Protein AF-A0A804RR37-F1 (afdb_monomer)

Sequence (88 aa):
MDDDGFILDNWPDFNFDDYSVSNLRAEVALRQDDENITLCLRAGKHALLIPLITDLPHNTDPLDIIVMPTGSPGLDAIEYPQFDAPEP

Nearest PDB structures (foldseek):
  3sdl-assembly1_C  TM=5.844E-01  e=8.967E+00  Homo sapiens

Structure (mmCIF, N/CA/C/O backbone):
data_AF-A0A804RR37-F1
#
_entry.id   AF-A0A804RR37-F1
#
loop_
_atom_site.group_PDB
_atom_site.id
_atom_site.type_symbol
_atom_site.label_atom_id
_atom_site.label_alt_id
_atom_site.label_comp_id
_atom_site.label_asym_id
_atom_site.label_entity_id
_atom_site.label_seq_id
_atom_site.pdbx_PDB_ins_code
_atom_site.Cartn_x
_atom_site.Cartn_y
_atom_site.Cartn_z
_atom_site.occupancy
_atom_site.B_iso_or_equiv
_atom_site.auth_seq_id
_atom_site.auth_comp_id
_atom_site.auth_asym_id
_atom_site.auth_atom_id
_atom_site.pdbx_PDB_model_num
AT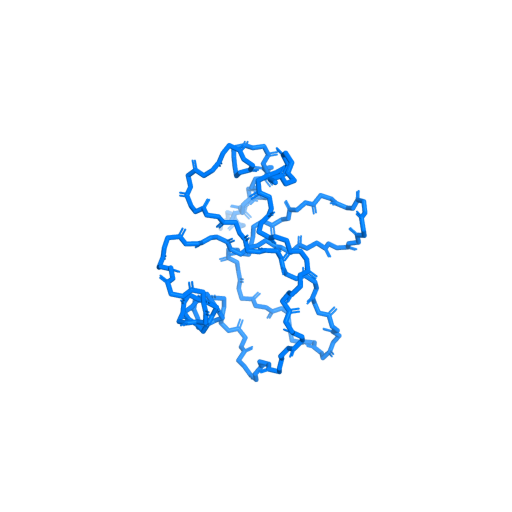OM 1 N N . MET A 1 1 ? -11.073 -2.187 -17.595 1.00 37.34 1 MET A N 1
ATOM 2 C CA . MET A 1 1 ? -10.740 -0.967 -16.850 1.00 37.34 1 MET A CA 1
ATOM 3 C C . MET A 1 1 ? -11.894 -0.792 -15.897 1.00 37.34 1 MET A C 1
ATOM 5 O O . MET A 1 1 ? -12.970 -0.427 -16.355 1.00 37.34 1 MET A O 1
ATOM 9 N N . ASP A 1 2 ? -11.740 -1.227 -14.656 1.00 46.75 2 ASP A N 1
ATOM 10 C CA . ASP A 1 2 ? -12.693 -0.872 -13.612 1.00 46.75 2 ASP A CA 1
ATOM 11 C C . ASP A 1 2 ? -12.532 0.643 -13.397 1.00 46.75 2 ASP A C 1
ATOM 13 O O . ASP A 1 2 ? -11.415 1.146 -13.265 1.00 46.75 2 ASP A O 1
ATOM 17 N N . ASP A 1 3 ? -13.632 1.376 -13.566 1.00 48.41 3 ASP A N 1
ATOM 18 C CA . ASP A 1 3 ? -13.685 2.836 -13.778 1.00 48.41 3 ASP A CA 1
ATOM 19 C C . ASP A 1 3 ? -13.243 3.651 -12.550 1.00 48.41 3 ASP A C 1
ATOM 21 O O . ASP A 1 3 ? -13.048 4.858 -12.631 1.00 48.41 3 ASP A O 1
ATOM 25 N N . ASP A 1 4 ? -13.018 2.992 -11.417 1.00 51.84 4 ASP A N 1
ATOM 26 C CA . ASP A 1 4 ? -12.689 3.651 -10.157 1.00 51.84 4 ASP A CA 1
ATOM 27 C C . ASP A 1 4 ? -11.192 3.995 -10.011 1.00 51.84 4 ASP A C 1
ATOM 29 O O . ASP A 1 4 ? -10.773 4.550 -8.997 1.00 51.84 4 ASP A O 1
ATOM 33 N N . GLY A 1 5 ? -10.351 3.665 -11.000 1.00 46.22 5 GLY A N 1
ATOM 34 C CA . GLY A 1 5 ? -8.915 3.982 -10.970 1.00 46.22 5 GLY A CA 1
ATOM 35 C C . GLY A 1 5 ? -8.122 3.250 -9.878 1.00 46.22 5 GLY A C 1
ATOM 36 O O . GLY A 1 5 ? -6.917 3.467 -9.746 1.00 46.22 5 GLY A O 1
ATOM 37 N N . PHE A 1 6 ? -8.768 2.362 -9.121 1.00 46.84 6 PHE A N 1
ATOM 38 C CA . PHE A 1 6 ? -8.107 1.443 -8.211 1.00 46.84 6 PHE A CA 1
ATOM 39 C C . PHE A 1 6 ? -7.470 0.328 -9.038 1.00 46.84 6 PHE A C 1
ATOM 41 O O . PHE A 1 6 ? -8.137 -0.353 -9.819 1.00 46.84 6 PHE A O 1
ATOM 48 N N . ILE A 1 7 ? -6.154 0.164 -8.907 1.00 53.03 7 ILE A N 1
ATOM 49 C CA . ILE A 1 7 ? -5.454 -0.988 -9.472 1.00 53.03 7 ILE A CA 1
ATOM 50 C C . ILE A 1 7 ? -6.111 -2.216 -8.832 1.00 53.03 7 ILE A C 1
ATOM 52 O O . ILE A 1 7 ? -6.071 -2.342 -7.611 1.00 53.03 7 ILE A O 1
ATOM 56 N N . LEU A 1 8 ? -6.787 -3.028 -9.658 1.00 51.12 8 LEU A N 1
ATOM 57 C CA . LEU A 1 8 ? -7.632 -4.163 -9.272 1.00 51.12 8 LEU A CA 1
ATOM 58 C C . LEU A 1 8 ? -7.139 -4.867 -8.002 1.00 51.12 8 LEU A C 1
ATOM 60 O O . LEU A 1 8 ? -5.963 -5.221 -7.910 1.00 51.12 8 LEU A O 1
ATOM 64 N N . ASP A 1 9 ? -8.089 -5.158 -7.111 1.00 55.91 9 ASP A N 1
ATOM 65 C CA . ASP A 1 9 ? -8.031 -5.836 -5.806 1.00 55.91 9 ASP A CA 1
ATOM 66 C C . ASP A 1 9 ? -7.370 -7.241 -5.778 1.00 55.91 9 ASP A C 1
ATOM 68 O O . ASP A 1 9 ? -7.689 -8.069 -4.928 1.00 55.91 9 ASP A O 1
ATOM 72 N N . ASN A 1 10 ? -6.465 -7.569 -6.702 1.00 56.66 10 ASN A N 1
ATOM 73 C CA . ASN A 1 10 ? -5.772 -8.855 -6.782 1.00 56.66 10 ASN A CA 1
ATOM 74 C C . ASN A 1 10 ? -4.327 -8.772 -6.270 1.00 56.66 10 ASN A C 1
ATOM 76 O O . ASN A 1 10 ? -3.448 -9.509 -6.725 1.00 56.66 10 ASN A O 1
ATOM 80 N N . TRP A 1 11 ? -4.044 -7.862 -5.345 1.00 68.25 11 TRP A N 1
ATOM 81 C CA . TRP A 1 11 ? -2.735 -7.852 -4.715 1.00 68.25 11 TRP A CA 1
ATOM 82 C C . TRP A 1 11 ? -2.646 -8.987 -3.686 1.00 68.25 11 TRP A C 1
ATOM 84 O O . TRP A 1 11 ? -3.580 -9.153 -2.899 1.00 68.25 11 TRP A O 1
ATOM 94 N N . PRO A 1 12 ? -1.586 -9.818 -3.711 1.00 73.00 12 PRO A N 1
ATOM 95 C CA . PRO A 1 12 ? -1.438 -10.879 -2.725 1.00 73.00 12 PRO A CA 1
ATOM 96 C C . PRO A 1 12 ? -1.260 -10.269 -1.335 1.00 73.00 12 PRO A C 1
ATOM 98 O O . PRO A 1 12 ? -0.598 -9.238 -1.184 1.00 73.00 12 PRO A O 1
ATOM 101 N N . ASP A 1 13 ? -1.804 -10.936 -0.317 1.00 78.44 13 ASP A N 1
ATOM 102 C CA . ASP A 1 13 ? -1.428 -10.636 1.056 1.00 78.44 13 ASP A CA 1
ATOM 103 C C . ASP A 1 13 ? 0.087 -10.800 1.218 1.00 78.44 13 ASP A C 1
ATOM 105 O O . ASP A 1 13 ? 0.727 -11.688 0.644 1.00 78.44 13 ASP A O 1
ATOM 109 N N . PHE A 1 14 ? 0.690 -9.887 1.969 1.00 81.00 14 PHE A N 1
ATOM 110 C CA . PHE A 1 14 ? 2.099 -9.968 2.293 1.00 81.00 14 PHE A CA 1
ATOM 111 C C . PHE A 1 14 ? 2.334 -9.557 3.729 1.00 81.00 14 PHE A C 1
ATOM 113 O O . PHE A 1 14 ? 1.625 -8.730 4.294 1.00 81.00 14 PHE A O 1
ATOM 120 N N . ASN A 1 15 ? 3.361 -10.164 4.309 1.00 82.88 15 ASN A N 1
ATOM 121 C CA . ASN A 1 15 ? 3.796 -9.836 5.650 1.00 82.88 15 ASN A CA 1
ATOM 122 C C . ASN A 1 15 ? 4.786 -8.676 5.565 1.00 82.88 15 ASN A C 1
ATOM 124 O O . ASN A 1 15 ? 5.724 -8.718 4.765 1.00 82.88 15 ASN A O 1
ATOM 128 N N . PHE A 1 16 ? 4.567 -7.667 6.397 1.00 82.25 16 PHE A N 1
ATOM 129 C CA . PHE A 1 16 ? 5.440 -6.516 6.562 1.00 82.25 16 PHE A CA 1
ATOM 130 C C . PHE A 1 16 ? 5.805 -6.422 8.048 1.00 82.25 16 PHE A C 1
ATOM 132 O O . PHE A 1 16 ? 4.915 -6.286 8.881 1.00 82.25 16 PHE A O 1
ATOM 139 N N . ASP A 1 17 ? 7.091 -6.586 8.373 1.00 81.25 17 ASP A N 1
ATOM 140 C CA . ASP A 1 17 ? 7.617 -6.603 9.759 1.00 81.25 17 ASP A CA 1
ATOM 141 C C . ASP A 1 17 ? 8.037 -5.203 10.249 1.00 81.25 17 ASP A C 1
ATOM 143 O O . ASP A 1 17 ? 8.401 -4.993 11.404 1.00 81.25 17 ASP A O 1
ATOM 147 N N . ASP A 1 18 ? 7.980 -4.228 9.350 1.00 83.81 18 ASP A N 1
ATOM 148 C CA . ASP A 1 18 ? 8.306 -2.839 9.610 1.00 83.81 18 ASP A CA 1
ATOM 149 C C . ASP A 1 18 ? 7.050 -2.046 10.008 1.00 83.81 18 ASP A C 1
ATOM 151 O O . ASP A 1 18 ? 5.912 -2.431 9.748 1.00 83.81 18 ASP A O 1
ATOM 155 N N . TYR A 1 19 ? 7.262 -0.876 10.603 1.00 82.00 19 TYR A N 1
ATOM 156 C CA . TYR A 1 19 ? 6.183 0.066 10.927 1.00 82.00 19 TYR A CA 1
ATOM 157 C C . TYR A 1 19 ? 6.205 1.288 9.999 1.00 82.00 19 TYR A C 1
ATOM 159 O O . TYR A 1 19 ? 5.202 1.980 9.823 1.00 82.00 19 TYR A O 1
ATOM 167 N N . SER A 1 20 ? 7.332 1.507 9.311 1.00 84.62 20 SER A N 1
ATOM 168 C CA . SER A 1 20 ? 7.522 2.688 8.479 1.00 84.62 20 SER A CA 1
ATOM 169 C C . SER A 1 20 ? 6.685 2.636 7.215 1.00 84.62 20 SER A C 1
ATOM 171 O O . SER A 1 20 ? 6.939 1.835 6.317 1.00 84.62 20 SER A O 1
ATOM 173 N N . VAL A 1 21 ? 5.761 3.588 7.089 1.00 83.88 21 VAL A N 1
ATOM 174 C CA . VAL A 1 21 ? 5.010 3.821 5.850 1.00 83.88 21 VAL A CA 1
ATOM 175 C C . VAL A 1 21 ? 5.927 4.094 4.657 1.00 83.88 21 VAL A C 1
ATOM 177 O O . VAL A 1 21 ? 5.609 3.712 3.537 1.00 83.88 21 VAL A O 1
ATOM 180 N N . SER A 1 22 ? 7.092 4.708 4.876 1.00 84.38 22 SER A N 1
ATOM 181 C CA . SER A 1 22 ? 8.076 4.950 3.817 1.00 84.38 22 SER A CA 1
ATOM 182 C C . SER A 1 22 ? 8.690 3.646 3.312 1.00 84.38 22 SER A C 1
ATOM 184 O O . SER A 1 22 ? 8.805 3.467 2.100 1.00 84.38 22 SER A O 1
ATOM 186 N N . ASN A 1 23 ? 9.032 2.729 4.225 1.00 88.38 23 ASN A N 1
ATOM 187 C CA . ASN A 1 23 ? 9.518 1.393 3.868 1.00 88.38 23 ASN A CA 1
ATOM 188 C C . ASN A 1 23 ? 8.403 0.578 3.207 1.00 88.38 23 ASN A C 1
ATOM 190 O O . ASN A 1 23 ? 8.640 -0.053 2.183 1.00 88.38 23 ASN A O 1
ATOM 194 N N . LEU A 1 24 ? 7.177 0.658 3.733 1.00 87.56 24 LEU A N 1
ATOM 195 C CA . LEU A 1 24 ? 6.008 -0.016 3.173 1.00 87.56 24 LEU A CA 1
ATOM 196 C C . LEU A 1 24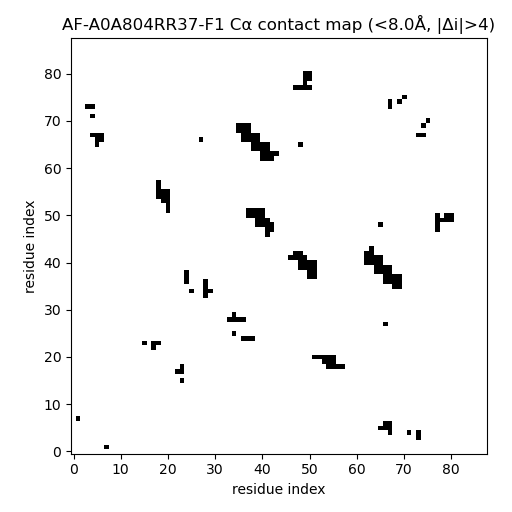 ? 5.741 0.461 1.749 1.00 87.56 24 LEU A C 1
ATOM 198 O O . LEU A 1 24 ? 5.558 -0.346 0.845 1.00 87.56 24 LEU A O 1
ATOM 202 N N . ARG A 1 25 ? 5.777 1.779 1.531 1.00 85.94 25 ARG A N 1
ATOM 203 C CA . ARG A 1 25 ? 5.627 2.392 0.210 1.00 85.94 25 ARG A CA 1
ATOM 204 C C . ARG A 1 25 ? 6.740 1.960 -0.727 1.00 85.94 25 ARG A C 1
ATOM 206 O O . ARG A 1 25 ? 6.441 1.661 -1.872 1.00 85.94 25 ARG A O 1
ATOM 213 N N . ALA A 1 26 ? 7.988 1.904 -0.268 1.00 87.50 26 ALA A N 1
ATOM 214 C CA . ALA A 1 26 ? 9.101 1.435 -1.088 1.00 87.50 26 ALA A CA 1
ATOM 215 C C . ALA A 1 26 ? 8.943 -0.046 -1.477 1.00 87.50 26 ALA A C 1
ATOM 217 O O . ALA A 1 26 ? 9.122 -0.393 -2.638 1.00 87.50 26 ALA A O 1
ATOM 218 N N . GLU A 1 27 ? 8.544 -0.907 -0.539 1.00 88.06 27 GLU A N 1
ATOM 219 C CA . GLU A 1 27 ? 8.268 -2.327 -0.786 1.00 88.06 27 GLU A CA 1
ATOM 220 C C . GLU A 1 27 ? 7.116 -2.506 -1.789 1.00 88.06 27 GLU A C 1
ATOM 222 O O . GLU A 1 27 ? 7.220 -3.286 -2.735 1.00 88.06 27 GLU A O 1
ATOM 227 N N . VAL A 1 28 ? 6.033 -1.739 -1.633 1.00 86.88 28 VAL A N 1
ATOM 228 C CA . VAL A 1 28 ? 4.908 -1.746 -2.578 1.00 86.88 28 VAL A CA 1
ATOM 229 C C . VAL A 1 28 ? 5.327 -1.222 -3.948 1.00 86.88 28 VAL A C 1
ATOM 231 O O . VAL A 1 28 ? 4.977 -1.833 -4.954 1.00 86.88 28 VAL A O 1
ATOM 234 N N . ALA A 1 29 ? 6.095 -0.135 -3.996 1.00 86.12 29 ALA A N 1
ATOM 235 C CA . ALA A 1 29 ? 6.574 0.471 -5.234 1.00 86.12 29 ALA A CA 1
ATOM 236 C C . ALA A 1 29 ? 7.450 -0.503 -6.024 1.00 86.12 29 ALA A C 1
ATOM 238 O O . ALA A 1 29 ? 7.242 -0.690 -7.219 1.00 86.12 29 ALA A O 1
ATOM 239 N N . LEU A 1 30 ? 8.366 -1.201 -5.343 1.00 86.31 30 LEU A N 1
ATOM 240 C CA . LEU A 1 30 ? 9.202 -2.243 -5.944 1.00 86.31 30 LEU A CA 1
ATOM 241 C C . LEU A 1 30 ? 8.377 -3.400 -6.515 1.00 86.31 30 LEU A C 1
ATOM 243 O O . LEU A 1 30 ? 8.726 -3.961 -7.549 1.00 86.31 30 LEU A O 1
ATOM 247 N N . ARG A 1 31 ? 7.282 -3.771 -5.850 1.00 83.88 31 ARG A N 1
ATOM 248 C CA . ARG A 1 31 ? 6.387 -4.844 -6.305 1.00 83.88 31 ARG A CA 1
ATOM 249 C C . ARG A 1 31 ? 5.476 -4.428 -7.458 1.00 83.88 31 ARG A C 1
ATOM 251 O O . ARG A 1 31 ? 5.097 -5.288 -8.248 1.00 83.88 31 ARG A O 1
ATOM 258 N N . GLN A 1 32 ? 5.091 -3.155 -7.516 1.00 79.19 32 GLN A N 1
ATOM 259 C CA . GLN A 1 32 ? 4.273 -2.581 -8.590 1.00 79.19 32 GLN A CA 1
ATOM 260 C C . GLN A 1 32 ? 5.110 -2.104 -9.786 1.00 79.19 32 GLN A C 1
ATOM 262 O O . GLN A 1 32 ? 4.537 -1.831 -10.834 1.00 79.19 32 GLN A O 1
ATOM 267 N N . ASP A 1 33 ? 6.438 -2.023 -9.639 1.00 81.88 33 ASP A N 1
ATOM 268 C CA . ASP A 1 33 ? 7.340 -1.357 -10.592 1.00 81.88 33 ASP A CA 1
ATOM 269 C C . ASP A 1 33 ? 6.947 0.119 -10.831 1.00 81.88 33 ASP A C 1
ATOM 271 O O . ASP A 1 33 ? 7.139 0.667 -11.913 1.00 81.88 33 ASP A O 1
ATOM 275 N N . ASP A 1 34 ? 6.372 0.773 -9.809 1.00 80.94 34 ASP A N 1
ATOM 276 C CA . ASP A 1 34 ? 5.906 2.162 -9.877 1.00 80.94 34 ASP A CA 1
ATOM 277 C C . ASP A 1 34 ? 6.267 2.929 -8.595 1.00 80.94 34 ASP A C 1
ATOM 279 O O . ASP A 1 34 ? 5.795 2.626 -7.498 1.00 80.94 34 ASP A O 1
ATOM 283 N N . GLU A 1 35 ? 7.134 3.934 -8.732 1.00 81.38 35 GLU A N 1
ATOM 284 C CA . GLU A 1 35 ? 7.590 4.786 -7.626 1.00 81.38 35 GLU A CA 1
ATOM 285 C C . GLU A 1 35 ? 6.577 5.883 -7.263 1.00 81.38 35 GLU A C 1
ATOM 287 O O . GLU A 1 35 ? 6.588 6.407 -6.145 1.00 81.38 35 GLU A O 1
ATOM 292 N N . ASN A 1 36 ? 5.682 6.232 -8.189 1.00 83.44 36 ASN A N 1
ATOM 293 C CA . ASN A 1 36 ? 4.683 7.275 -8.013 1.00 83.44 36 ASN A CA 1
ATOM 294 C C . ASN A 1 36 ? 3.385 6.654 -7.517 1.00 83.44 36 ASN A C 1
ATOM 296 O O . ASN A 1 36 ? 2.346 6.761 -8.161 1.00 83.44 36 ASN A O 1
ATOM 300 N N . ILE A 1 37 ? 3.438 6.050 -6.334 1.00 82.81 37 ILE A N 1
ATOM 301 C CA . ILE A 1 37 ? 2.269 5.479 -5.671 1.00 82.81 37 ILE A CA 1
ATOM 302 C C . ILE A 1 37 ? 2.005 6.132 -4.316 1.00 82.81 37 ILE A C 1
ATOM 304 O O . ILE A 1 37 ? 2.909 6.562 -3.596 1.00 82.81 37 ILE A O 1
ATOM 308 N N . THR A 1 38 ? 0.733 6.164 -3.951 1.00 81.62 38 THR A N 1
ATOM 309 C CA . THR A 1 38 ? 0.226 6.578 -2.652 1.00 81.62 38 THR A CA 1
ATOM 310 C C . THR A 1 38 ? -0.503 5.398 -2.027 1.00 81.62 38 THR A C 1
ATOM 312 O O . THR A 1 38 ? -1.350 4.767 -2.658 1.00 81.62 38 THR A O 1
ATOM 315 N N . LEU A 1 39 ? -0.152 5.092 -0.780 1.00 83.62 39 LEU A N 1
ATOM 316 C CA . LEU A 1 39 ? -0.804 4.049 -0.000 1.00 83.62 39 LEU A CA 1
ATOM 317 C C . LEU A 1 39 ? -1.972 4.647 0.772 1.00 83.62 39 LEU A C 1
ATOM 319 O O . LEU A 1 39 ? -1.802 5.639 1.482 1.00 83.62 39 LEU A O 1
ATOM 323 N N . CYS A 1 40 ? -3.130 4.006 0.689 1.00 81.62 40 CYS A N 1
ATOM 324 C CA . CYS A 1 40 ? -4.316 4.388 1.437 1.00 81.62 40 CYS A CA 1
ATOM 325 C C . CYS A 1 40 ? -4.861 3.218 2.242 1.00 81.62 40 CYS A C 1
ATOM 327 O O . CYS A 1 40 ? -5.001 2.112 1.739 1.00 81.62 40 CYS A O 1
ATOM 329 N N . LEU A 1 41 ? -5.200 3.476 3.497 1.00 82.00 41 LEU A N 1
ATOM 330 C CA . LEU A 1 41 ? -5.786 2.514 4.402 1.00 82.00 41 LEU A CA 1
ATOM 331 C C . LEU A 1 41 ? -7.292 2.520 4.189 1.00 82.00 41 LEU A C 1
ATOM 333 O O . LEU A 1 41 ? -7.934 3.571 4.269 1.00 82.00 41 LEU A O 1
ATOM 337 N N . ARG A 1 42 ? -7.863 1.336 3.991 1.00 78.19 42 ARG A N 1
ATOM 338 C CA . ARG A 1 42 ? -9.303 1.122 3.997 1.00 78.19 42 ARG A CA 1
ATOM 339 C C . ARG A 1 42 ? -9.706 0.519 5.343 1.00 78.19 42 ARG A C 1
ATOM 341 O O . ARG A 1 42 ? -9.548 -0.673 5.576 1.00 78.19 42 ARG A O 1
ATOM 348 N N . ALA A 1 43 ? -10.310 1.320 6.223 1.00 74.25 43 ALA A N 1
ATOM 349 C CA . ALA A 1 43 ? -10.803 0.849 7.530 1.00 74.25 43 ALA A CA 1
ATOM 350 C C . ALA A 1 43 ? -12.040 -0.084 7.447 1.00 74.25 43 ALA A C 1
ATOM 352 O O . ALA A 1 43 ? -12.622 -0.464 8.461 1.00 74.25 43 ALA A O 1
ATOM 353 N N . GLY A 1 44 ? -12.481 -0.437 6.239 1.00 71.00 44 GLY A N 1
ATOM 354 C CA . GLY A 1 44 ? -13.619 -1.307 5.968 1.00 71.00 44 GLY A CA 1
ATOM 355 C C . GLY A 1 44 ? -14.084 -1.171 4.521 1.00 71.00 44 GLY A C 1
ATOM 356 O O . GLY A 1 44 ? -13.836 -0.158 3.880 1.00 71.00 44 GLY A O 1
ATOM 357 N N . LYS A 1 45 ? -14.806 -2.166 3.997 1.00 65.31 45 LYS A N 1
ATOM 358 C CA . LYS A 1 45 ? -15.193 -2.242 2.572 1.00 65.31 45 LYS A CA 1
ATOM 359 C C . LYS A 1 45 ? -15.890 -0.979 2.018 1.00 65.31 45 LYS A C 1
ATOM 361 O O . LYS A 1 45 ? -15.828 -0.732 0.823 1.00 65.31 45 LYS A O 1
ATOM 366 N N . HIS A 1 46 ? -16.571 -0.215 2.874 1.00 66.31 46 HIS A N 1
ATOM 367 C CA . HIS A 1 46 ? -17.281 1.028 2.534 1.00 66.31 46 HIS A CA 1
ATOM 368 C C . HIS A 1 46 ? -16.733 2.238 3.320 1.00 66.31 46 HIS A C 1
ATOM 370 O O . HIS A 1 46 ? -17.378 3.283 3.378 1.00 66.31 46 HIS A O 1
ATOM 376 N N . ALA A 1 47 ? -15.601 2.073 4.009 1.00 68.62 47 ALA A N 1
ATOM 377 C CA . ALA A 1 47 ? -14.974 3.140 4.772 1.00 68.62 47 ALA A CA 1
ATOM 378 C C . ALA A 1 47 ? -14.219 4.090 3.838 1.00 68.62 47 ALA A C 1
ATOM 380 O O . ALA A 1 47 ? -13.798 3.703 2.747 1.00 68.62 47 ALA A O 1
ATOM 381 N N . LEU A 1 48 ? -14.028 5.326 4.299 1.00 74.94 48 LEU A N 1
ATOM 382 C CA . LEU A 1 48 ? -13.192 6.301 3.614 1.00 74.94 48 LEU A CA 1
ATOM 383 C C . LEU A 1 48 ? -11.752 5.778 3.517 1.00 74.94 48 LEU A C 1
ATOM 385 O O . LEU A 1 48 ? -11.225 5.211 4.478 1.00 74.94 48 LEU A O 1
ATOM 389 N N . LEU A 1 49 ? -11.131 5.986 2.358 1.00 75.69 49 LEU A N 1
ATOM 390 C CA . LEU A 1 49 ? -9.713 5.730 2.160 1.00 75.69 49 LEU A CA 1
ATOM 391 C C . LEU A 1 49 ? -8.907 6.845 2.808 1.00 75.69 49 LEU A C 1
ATOM 393 O O . LEU A 1 49 ? -9.076 8.015 2.474 1.00 75.69 49 LEU A O 1
ATOM 397 N N . ILE A 1 50 ? -8.029 6.470 3.730 1.00 76.62 50 ILE A N 1
ATOM 398 C CA . ILE A 1 50 ? -7.195 7.416 4.465 1.00 76.62 50 ILE A CA 1
ATOM 399 C C . ILE A 1 50 ? -5.763 7.265 3.952 1.00 76.62 50 ILE A C 1
ATOM 401 O O . ILE A 1 50 ? -5.229 6.159 4.021 1.00 76.62 50 ILE A O 1
ATOM 405 N N . PRO A 1 51 ? -5.106 8.316 3.440 1.00 76.69 51 PRO A N 1
ATOM 406 C CA . PRO A 1 51 ? -3.711 8.210 3.029 1.00 76.69 51 PRO A CA 1
ATOM 407 C C . PRO A 1 51 ? -2.833 7.844 4.228 1.00 76.69 51 PRO A C 1
ATOM 409 O O . PRO A 1 51 ? -2.904 8.489 5.278 1.00 76.69 51 PRO A O 1
ATOM 412 N N . LEU A 1 52 ? -1.987 6.819 4.080 1.00 80.62 52 LEU A N 1
ATOM 413 C CA . LEU A 1 52 ? -0.966 6.529 5.081 1.00 80.62 52 LEU A CA 1
ATOM 414 C C . LEU A 1 52 ? 0.118 7.599 4.949 1.00 80.62 52 LEU A C 1
ATOM 416 O O . LEU A 1 52 ? 0.966 7.554 4.060 1.00 80.62 52 LEU A O 1
ATOM 420 N N . ILE A 1 53 ? 0.061 8.583 5.838 1.00 76.31 53 ILE A N 1
ATOM 421 C CA . ILE A 1 53 ? 1.099 9.611 6.002 1.00 76.31 53 ILE A CA 1
ATOM 422 C C . ILE A 1 53 ? 1.897 9.414 7.294 1.00 76.31 53 ILE A C 1
ATOM 424 O O . ILE A 1 53 ? 2.981 9.973 7.446 1.00 76.31 53 ILE A O 1
ATOM 428 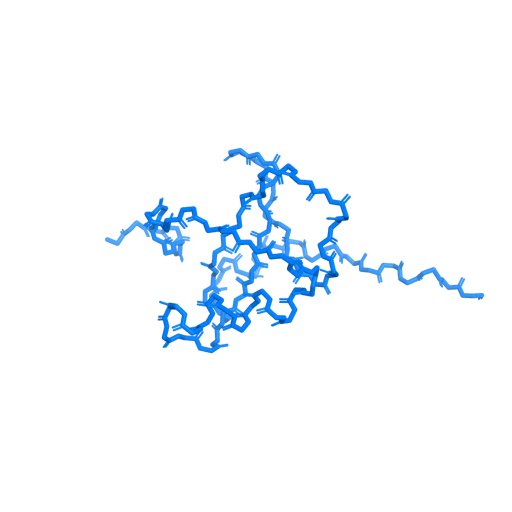N N . THR A 1 54 ? 1.367 8.616 8.218 1.00 77.88 54 THR A N 1
ATOM 429 C CA . THR A 1 54 ? 2.001 8.267 9.487 1.00 77.88 54 THR A CA 1
ATOM 430 C C . THR A 1 54 ? 2.493 6.828 9.467 1.00 77.88 54 THR A C 1
ATOM 432 O O . THR A 1 54 ? 2.065 6.016 8.648 1.00 77.88 54 THR A O 1
ATOM 435 N N . ASP A 1 55 ? 3.381 6.521 10.405 1.00 80.69 55 ASP A N 1
ATOM 436 C CA . ASP A 1 55 ? 3.811 5.161 10.723 1.00 80.69 55 ASP A CA 1
ATOM 437 C C . ASP A 1 55 ? 2.606 4.248 11.039 1.00 80.69 55 ASP A C 1
ATOM 439 O O . ASP A 1 55 ? 1.569 4.719 11.526 1.00 80.69 55 ASP A O 1
ATOM 443 N N . LEU A 1 56 ? 2.726 2.957 10.722 1.00 79.62 56 LEU A N 1
ATOM 444 C CA . LEU A 1 56 ? 1.693 1.956 10.969 1.00 79.62 56 LEU A CA 1
ATOM 445 C C . LEU A 1 56 ? 1.505 1.759 12.482 1.00 79.62 56 LEU A C 1
ATOM 447 O O . LEU A 1 56 ? 2.484 1.738 13.231 1.00 79.62 56 LEU A O 1
ATOM 451 N N . PRO A 1 57 ? 0.264 1.576 12.969 1.00 73.38 57 PRO A N 1
ATOM 452 C CA . PRO A 1 57 ? 0.049 1.248 14.372 1.00 73.38 57 PRO A CA 1
ATOM 453 C C . PRO A 1 57 ? 0.758 -0.066 14.724 1.00 73.38 57 PRO A C 1
ATOM 455 O O . PRO A 1 57 ? 0.795 -0.990 13.915 1.00 73.38 57 PRO A O 1
ATOM 458 N N . HIS A 1 58 ? 1.281 -0.165 15.951 1.00 75.06 58 HIS A N 1
ATOM 459 C CA . HIS A 1 58 ? 1.913 -1.384 16.464 1.00 75.06 58 HIS A CA 1
ATOM 460 C C . HIS A 1 58 ? 0.853 -2.464 16.710 1.00 75.06 58 HIS A C 1
ATOM 462 O O . HIS A 1 58 ? 0.379 -2.659 17.831 1.00 75.06 58 HIS A O 1
ATOM 468 N N . ASN A 1 59 ? 0.423 -3.110 15.633 1.00 73.12 59 ASN A N 1
ATOM 469 C CA . ASN A 1 59 ? -0.632 -4.097 15.655 1.00 73.12 59 ASN A CA 1
ATOM 470 C C . ASN A 1 59 ? -0.378 -5.174 14.599 1.00 73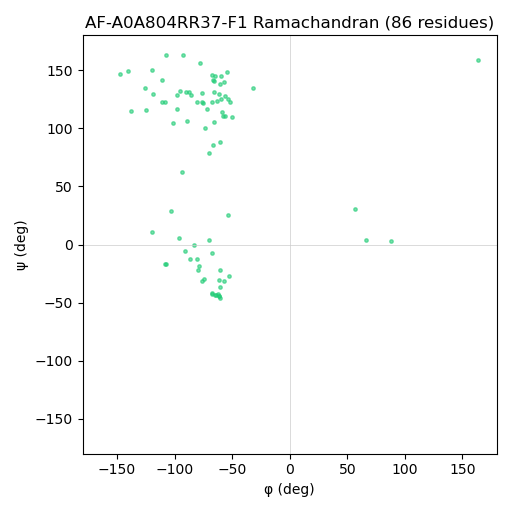.12 59 ASN A C 1
ATOM 472 O O . ASN A 1 59 ? 0.144 -4.889 13.526 1.00 73.12 59 ASN A O 1
ATOM 476 N N . THR A 1 60 ? -0.775 -6.406 14.906 1.00 73.81 60 THR A N 1
ATOM 477 C CA . THR A 1 60 ? -0.685 -7.546 13.982 1.00 73.81 60 THR A CA 1
ATOM 478 C C . THR A 1 60 ? -1.997 -7.789 13.241 1.00 73.81 60 THR A C 1
ATOM 480 O O . THR A 1 60 ? -2.133 -8.801 12.555 1.00 73.81 60 THR A O 1
ATOM 483 N N . ASP A 1 61 ? -2.990 -6.913 13.417 1.00 78.12 61 ASP A N 1
ATOM 484 C CA . ASP A 1 61 ? -4.242 -7.001 12.675 1.00 78.12 61 ASP A CA 1
ATOM 485 C C . ASP A 1 61 ? -4.002 -6.751 11.176 1.00 78.12 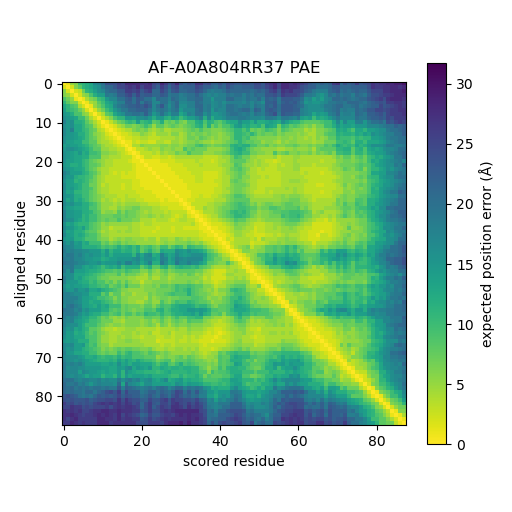61 ASP A C 1
ATOM 487 O O . ASP A 1 61 ? -3.224 -5.865 10.810 1.00 78.12 61 ASP A O 1
ATOM 491 N N . PRO A 1 62 ? -4.680 -7.505 10.293 1.00 76.62 62 PRO A N 1
ATOM 492 C CA . PRO A 1 62 ? -4.552 -7.325 8.855 1.00 76.62 62 PRO A CA 1
ATOM 493 C C . PRO A 1 62 ? -5.042 -5.930 8.451 1.00 76.62 62 PRO A C 1
ATOM 495 O O . PRO A 1 62 ? -6.190 -5.560 8.708 1.00 76.62 62 PRO A O 1
ATOM 498 N N . LEU A 1 63 ? -4.170 -5.166 7.794 1.00 77.88 63 LEU A N 1
ATOM 499 C CA . LEU A 1 63 ? -4.495 -3.856 7.241 1.00 77.88 63 LEU A CA 1
ATOM 500 C C . LEU A 1 63 ? -4.813 -3.989 5.757 1.00 77.88 63 LEU A C 1
ATOM 502 O O . LEU A 1 63 ? -4.039 -4.552 4.986 1.00 77.88 63 LEU A O 1
ATOM 506 N N . ASP A 1 64 ? -5.952 -3.440 5.358 1.00 80.62 64 ASP A N 1
ATOM 507 C CA . ASP A 1 64 ? -6.353 -3.382 3.961 1.00 80.62 64 ASP A CA 1
ATOM 508 C C . ASP A 1 64 ? -5.807 -2.090 3.345 1.00 80.62 64 ASP A C 1
ATOM 510 O O . ASP A 1 64 ? -6.252 -0.986 3.674 1.00 80.62 64 ASP A O 1
ATOM 514 N N . ILE A 1 65 ? -4.773 -2.234 2.515 1.00 80.94 65 ILE A N 1
ATOM 515 C CA . ILE A 1 65 ? -4.054 -1.116 1.905 1.00 80.94 65 ILE A CA 1
ATOM 516 C C . ILE A 1 65 ? -4.347 -1.097 0.411 1.00 80.94 65 ILE A C 1
ATOM 518 O O . ILE A 1 65 ? -4.062 -2.053 -0.308 1.00 80.94 65 ILE A O 1
ATOM 522 N N . ILE A 1 66 ? -4.870 0.029 -0.055 1.00 79.62 66 ILE A N 1
ATOM 523 C CA . ILE A 1 66 ? -5.087 0.326 -1.462 1.00 79.62 66 ILE A CA 1
ATOM 524 C C . ILE A 1 66 ? -3.903 1.122 -1.987 1.00 79.62 66 ILE A C 1
ATOM 526 O O . ILE A 1 66 ? -3.481 2.115 -1.392 1.00 79.62 66 ILE A 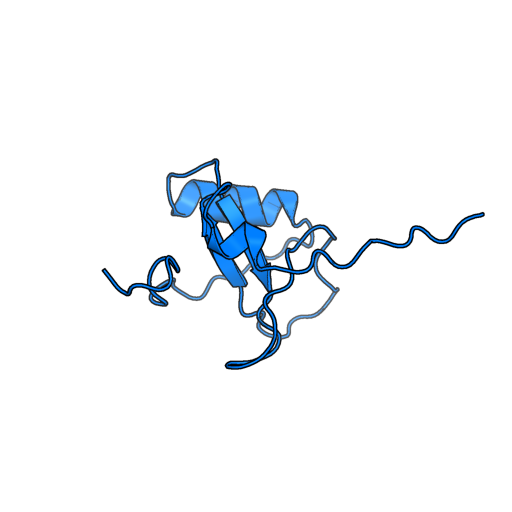O 1
ATOM 530 N N . VAL A 1 67 ? -3.391 0.693 -3.134 1.00 80.38 67 VAL A N 1
ATOM 531 C CA . VAL A 1 67 ? -2.320 1.378 -3.848 1.00 80.38 67 VAL A CA 1
ATOM 532 C C . VAL A 1 67 ? -2.948 2.223 -4.946 1.00 80.38 67 VAL A C 1
ATOM 534 O O . VAL A 1 67 ? -3.575 1.692 -5.862 1.00 80.38 67 VAL A O 1
ATOM 537 N N . MET A 1 68 ? -2.789 3.540 -4.850 1.00 76.44 68 MET A N 1
ATOM 538 C CA . MET A 1 68 ? -3.231 4.479 -5.876 1.00 76.44 68 MET A CA 1
ATOM 539 C C . MET A 1 68 ? -2.029 5.116 -6.569 1.00 76.44 68 MET A C 1
ATOM 541 O O . MET A 1 68 ? -1.067 5.467 -5.890 1.00 76.44 68 MET A O 1
ATOM 545 N N . PRO A 1 69 ? -2.071 5.337 -7.889 1.00 77.62 69 PRO A N 1
ATOM 546 C CA . PRO A 1 69 ? -1.046 6.127 -8.552 1.00 77.62 69 PRO A CA 1
ATOM 547 C C . PRO A 1 69 ? -1.100 7.581 -8.063 1.00 77.62 69 PRO A C 1
ATOM 549 O O . PRO A 1 69 ? -2.162 8.206 -8.012 1.00 77.62 69 PRO A O 1
ATOM 552 N N . THR A 1 70 ? 0.047 8.133 -7.694 1.00 73.69 70 THR A N 1
ATOM 553 C CA . THR A 1 70 ? 0.215 9.516 -7.246 1.00 73.69 70 THR A CA 1
ATOM 554 C C . THR A 1 70 ? -0.223 10.477 -8.350 1.00 73.69 70 THR A C 1
ATOM 556 O O . THR A 1 70 ? 0.246 10.40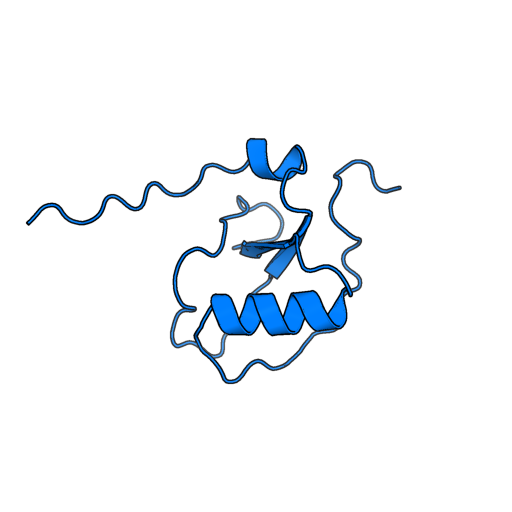1 -9.482 1.00 73.69 70 THR A O 1
ATOM 559 N N . GLY A 1 71 ? -1.144 11.388 -8.019 1.00 69.44 71 GLY A N 1
ATOM 560 C CA . GLY A 1 71 ? -1.767 12.313 -8.973 1.00 69.44 71 GLY A CA 1
ATOM 561 C C . GLY A 1 71 ? -3.021 11.776 -9.676 1.00 69.44 71 GLY A C 1
ATOM 562 O O . GLY A 1 71 ? -3.582 12.474 -10.520 1.00 69.44 71 GLY A O 1
ATOM 563 N N . SER A 1 72 ? -3.487 10.568 -9.341 1.00 67.00 72 SER A N 1
ATOM 564 C CA . SER A 1 72 ? -4.796 10.098 -9.804 1.00 67.00 72 SER A CA 1
ATOM 565 C C . SER A 1 72 ? -5.933 10.913 -9.174 1.00 67.00 72 SER A C 1
ATOM 567 O O . SER A 1 72 ? -5.829 11.322 -8.017 1.00 67.00 72 SER A O 1
ATOM 569 N N . PRO A 1 73 ? -7.045 11.140 -9.900 1.00 61.66 73 PRO A N 1
ATOM 570 C CA . PRO A 1 73 ? -8.187 11.898 -9.379 1.00 61.66 73 PRO A CA 1
ATOM 571 C C . PRO A 1 73 ? -8.807 11.252 -8.129 1.00 61.66 73 PRO A C 1
ATOM 573 O O . PRO A 1 73 ? -9.425 11.945 -7.329 1.00 61.66 73 PRO A O 1
ATOM 576 N N . GLY A 1 74 ? -8.592 9.948 -7.910 1.00 62.50 74 GLY A N 1
ATOM 577 C CA . GLY A 1 74 ? -8.978 9.267 -6.671 1.00 62.50 74 GLY A CA 1
ATOM 578 C C . GLY A 1 74 ? -8.276 9.822 -5.424 1.00 62.50 74 GLY A C 1
ATOM 579 O O . GLY A 1 74 ? -8.882 9.850 -4.358 1.00 62.50 74 GLY A O 1
ATOM 580 N N . LEU A 1 75 ? -7.046 10.338 -5.559 1.00 59.00 75 LEU A N 1
ATOM 581 C CA . LEU A 1 75 ? -6.323 11.018 -4.476 1.00 59.00 75 LEU A CA 1
ATOM 582 C C . LEU A 1 75 ? -6.774 12.467 -4.248 1.00 59.00 75 LEU A C 1
ATOM 584 O O . LEU A 1 75 ? -6.485 13.031 -3.198 1.00 59.00 75 LEU A O 1
ATOM 588 N N . ASP A 1 76 ? -7.449 13.091 -5.211 1.00 62.69 76 ASP A N 1
ATOM 589 C CA . ASP A 1 76 ? -8.064 14.409 -5.000 1.00 62.69 76 ASP A CA 1
ATOM 590 C C . ASP A 1 76 ? -9.333 14.282 -4.140 1.00 62.69 76 ASP A C 1
ATOM 592 O O . ASP A 1 76 ? -9.661 15.165 -3.352 1.00 62.69 76 ASP A O 1
ATOM 596 N N . ALA A 1 77 ? -10.013 13.135 -4.240 1.00 61.88 77 ALA A N 1
ATOM 597 C CA . ALA A 1 77 ? -11.228 12.838 -3.490 1.00 61.88 77 ALA A CA 1
ATOM 598 C C . ALA A 1 77 ? -10.988 12.369 -2.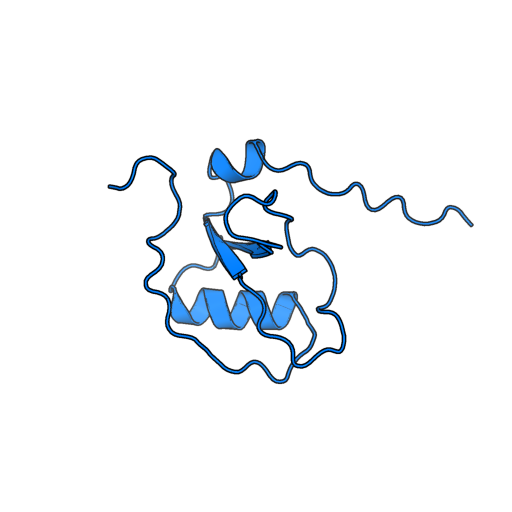041 1.00 61.88 77 ALA A C 1
ATOM 600 O O . ALA A 1 77 ? -11.949 12.298 -1.271 1.00 61.88 77 ALA A O 1
ATOM 601 N N . ILE A 1 78 ? -9.754 12.025 -1.650 1.00 62.78 78 ILE A N 1
ATOM 602 C CA . ILE A 1 78 ? -9.460 11.660 -0.258 1.00 62.78 78 ILE A CA 1
ATOM 603 C C . ILE A 1 78 ? -9.288 12.926 0.587 1.00 62.78 78 ILE A C 1
ATOM 605 O O . ILE A 1 78 ? -8.426 13.766 0.330 1.00 62.78 78 ILE A O 1
ATOM 609 N N . GLU A 1 79 ? -10.090 13.054 1.644 1.00 60.69 79 GLU A N 1
ATOM 610 C CA . GLU A 1 79 ? -9.773 13.993 2.715 1.00 60.69 79 GLU A CA 1
ATOM 611 C C . GLU A 1 79 ? -8.500 13.488 3.393 1.00 60.69 79 GLU A C 1
ATOM 613 O O . GLU A 1 79 ? -8.514 12.502 4.135 1.00 60.69 79 GLU A O 1
ATOM 618 N N . TYR A 1 80 ? -7.373 14.150 3.127 1.00 55.41 80 TYR A N 1
ATOM 619 C CA . TYR A 1 80 ? -6.214 14.031 4.000 1.00 55.41 80 TYR A CA 1
ATOM 620 C C . TYR A 1 80 ? -6.713 14.321 5.416 1.00 55.41 80 TYR A C 1
ATOM 622 O O . TYR A 1 80 ? -7.252 15.415 5.625 1.00 55.41 80 TYR A O 1
ATOM 630 N N . PRO A 1 81 ? -6.549 13.412 6.397 1.00 52.41 81 PRO A N 1
ATOM 631 C CA . PRO A 1 81 ? -6.684 13.835 7.772 1.00 52.41 81 PRO A CA 1
ATOM 632 C C . PRO A 1 81 ? -5.645 14.938 7.927 1.00 52.41 81 PRO A C 1
ATOM 634 O O . PRO A 1 81 ? -4.442 14.690 7.811 1.00 52.41 81 PRO A O 1
ATOM 637 N N . GLN A 1 82 ? -6.115 16.179 8.073 1.00 49.94 82 GLN A N 1
ATOM 638 C CA . GLN A 1 82 ? -5.278 17.268 8.535 1.00 49.94 82 GLN A CA 1
ATOM 639 C C . GLN A 1 82 ? -4.615 16.712 9.787 1.00 49.94 82 GLN A C 1
ATOM 641 O O . GLN A 1 82 ? -5.288 16.422 10.777 1.00 49.94 82 GLN A O 1
ATOM 646 N N . PHE A 1 83 ? -3.311 16.459 9.702 1.00 51.16 83 PHE A N 1
ATOM 647 C CA . PHE A 1 83 ? -2.504 16.278 10.885 1.00 51.16 83 PHE A CA 1
ATOM 648 C C . PHE A 1 83 ? -2.527 17.655 11.529 1.00 51.16 83 PHE A C 1
ATOM 650 O O . PHE 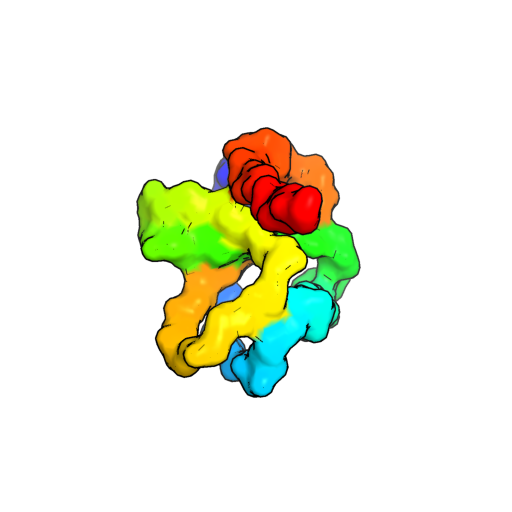A 1 83 ? -1.699 18.510 11.220 1.00 51.16 83 PHE A O 1
ATOM 657 N N . ASP A 1 84 ? -3.564 17.901 12.326 1.00 45.91 84 ASP A N 1
ATOM 658 C CA . ASP A 1 84 ? -3.555 18.941 13.328 1.00 45.91 84 ASP A CA 1
ATOM 659 C C . ASP A 1 84 ? -2.397 18.526 14.234 1.00 45.91 84 ASP A C 1
ATOM 661 O O . ASP A 1 84 ? -2.512 17.655 15.101 1.00 45.91 84 ASP A O 1
ATOM 665 N N . ALA A 1 85 ? -1.200 18.995 13.875 1.00 45.09 85 ALA A N 1
ATOM 666 C CA . ALA A 1 85 ? -0.050 18.893 14.735 1.00 45.09 85 ALA A CA 1
ATOM 667 C C . ALA A 1 85 ? -0.516 19.523 16.046 1.00 45.09 85 ALA A C 1
ATOM 669 O O . ALA A 1 85 ? -1.006 20.652 15.988 1.00 45.09 85 ALA A O 1
ATOM 670 N N . PRO A 1 86 ? -0.423 18.831 17.195 1.00 48.38 86 PRO A N 1
ATOM 671 C CA . PRO A 1 86 ? -0.760 19.474 18.448 1.00 48.38 86 PRO A CA 1
ATOM 672 C C . PRO A 1 86 ? 0.134 20.710 18.547 1.00 48.38 86 PRO A C 1
ATOM 674 O O . PRO A 1 86 ? 1.359 20.577 18.620 1.00 48.38 86 PRO A O 1
ATOM 677 N N . GLU A 1 87 ? -0.467 21.896 18.441 1.00 43.66 87 GLU A N 1
ATOM 678 C CA . GLU A 1 87 ? 0.241 23.152 18.659 1.00 43.66 87 GLU A CA 1
ATOM 679 C C . GLU A 1 87 ? 0.854 23.088 20.072 1.00 43.66 87 GLU A C 1
ATOM 681 O O . GLU A 1 87 ? 0.142 22.727 21.018 1.00 43.66 87 GLU A O 1
ATOM 686 N N . PRO A 1 88 ? 2.166 23.344 20.230 1.00 58.97 88 PRO A N 1
ATOM 687 C CA . PRO A 1 88 ? 2.790 23.442 21.545 1.00 58.97 88 PRO A CA 1
ATOM 688 C C . PRO A 1 88 ? 2.373 24.707 22.307 1.00 58.97 88 PRO A C 1
ATOM 690 O O . PRO A 1 88 ? 2.069 25.735 21.661 1.00 58.97 88 PRO A O 1
#

Foldseek 3Di:
DPPLQFPDPPDDDDDDPFQDPVVVLVVVCVVVVHNQKWKWWDPDPPRATETPPDTHPPDPDDTDITIHGHPPVNVVPHDHPPPPPPDD

pLDDT: mean 71.34, std 13.34, range [37.34, 88.38]

Solvent-accessible surface area (backbone atoms only — not comparable to full-atom values): 5841 Å² total; per-residue (Å²): 128,71,89,75,68,56,66,70,93,77,70,77,91,76,91,74,96,72,48,48,43,68,58,50,48,49,54,50,18,66,72,67,76,39,86,59,58,40,50,23,38,39,87,40,102,85,45,72,54,34,67,61,84,54,65,51,73,99,64,89,70,90,76,49,71,46,63,34,56,60,88,39,71,66,65,72,70,38,69,68,77,75,77,74,66,82,78,131

Organism: Zea mays (NCBI:txid4577)

Mean predicted aligned error: 10.8 Å

InterPro domains:
  IPR054726 DUF569 associated ubiquitin-like domain [PF22932] (2-68)

Secondary structure (DSSP, 8-state):
--TT----S-PPP-------HHHHHHHHHHHHT-SSEEEEEESSTTSPEEE--SPPPS--SPP-EEEEETT-HHHHSS----------

Radius of gyration: 13.4 Å; Cα contacts (8 Å, |Δi|>4): 97; chains: 1; bounding box: 27×34×38 Å